Protein AF-A0A7X7PNQ6-F1 (afdb_monomer_lite)

Sequence (110 aa):
MKHVTLLCVRADREATVETVRRLGVVHVVPARAPEGENLEAARAQLAAAERAHTLLCAIAKVGKGERVVAVPADEVIERALALDTRRREYGEQAEACERELSEYAPFGEI

Secondary structure (DSSP, 8-state):
---------GGGHHHHHHHHHHT-SS----SS---SHHHHHHHHHHHHHHHHHHHHHHH-------------HHHHHHHHHHHHHHHHHHHHHHHHHHHHHHHHGGG---

Structure (mmCIF, N/CA/C/O backbone):
data_AF-A0A7X7PNQ6-F1
#
_entry.id   AF-A0A7X7PNQ6-F1
#
loop_
_atom_site.group_PDB
_atom_site.id
_atom_site.type_symbol
_atom_site.label_atom_id
_atom_site.label_alt_id
_atom_site.label_comp_id
_atom_site.label_asym_id
_atom_site.label_entity_id
_atom_site.label_seq_id
_atom_site.pdbx_PDB_ins_code
_atom_site.Cartn_x
_atom_site.Cartn_y
_atom_site.Cartn_z
_atom_site.occupancy
_atom_site.B_iso_or_equiv
_atom_site.auth_seq_id
_atom_site.auth_comp_id
_atom_site.auth_asym_id
_atom_site.auth_atom_id
_atom_site.pdbx_PDB_model_num
ATOM 1 N N . MET A 1 1 ? -11.385 15.198 34.889 1.00 65.56 1 MET A N 1
ATOM 2 C CA . MET A 1 1 ? -11.585 14.069 33.952 1.00 65.56 1 MET A CA 1
ATOM 3 C C . MET A 1 1 ? -11.913 12.831 34.776 1.00 65.56 1 MET A C 1
ATOM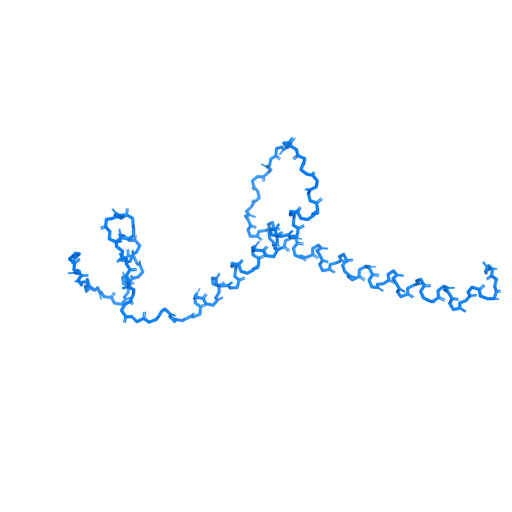 5 O O . MET A 1 1 ? -11.182 12.572 35.723 1.00 65.56 1 MET A O 1
ATOM 9 N N . LYS A 1 2 ? -13.022 12.128 34.508 1.00 82.62 2 LYS A N 1
ATOM 10 C CA . LYS A 1 2 ? -13.370 10.885 35.224 1.00 82.62 2 LYS A CA 1
ATOM 11 C C . LYS A 1 2 ? -12.870 9.691 34.412 1.00 82.62 2 LYS A C 1
ATOM 13 O O . LYS A 1 2 ? -13.158 9.615 33.223 1.00 82.62 2 LYS A O 1
ATOM 18 N N . HIS A 1 3 ? -12.131 8.787 35.045 1.00 81.69 3 HIS A N 1
ATOM 19 C CA . HIS A 1 3 ? -11.699 7.540 34.418 1.00 81.69 3 HIS A CA 1
ATOM 20 C C . HIS A 1 3 ? -12.798 6.485 34.571 1.00 81.69 3 HIS A C 1
ATOM 22 O O . HIS A 1 3 ? -13.358 6.328 35.654 1.00 81.69 3 HIS A O 1
ATOM 28 N N . VAL A 1 4 ? -13.109 5.782 33.483 1.00 84.69 4 VAL A N 1
ATOM 29 C CA . VAL A 1 4 ? -14.077 4.680 33.455 1.00 84.69 4 VAL A CA 1
ATOM 30 C C . VAL A 1 4 ? -13.352 3.442 32.946 1.00 84.69 4 VAL A C 1
ATOM 32 O O . VAL A 1 4 ? -12.752 3.478 31.874 1.00 84.69 4 VAL A O 1
ATOM 35 N N . THR A 1 5 ? -13.408 2.355 33.713 1.00 85.75 5 THR A N 1
ATOM 36 C CA . THR A 1 5 ? -12.831 1.061 33.333 1.00 85.75 5 THR A CA 1
ATOM 37 C C . THR A 1 5 ? -13.950 0.133 32.881 1.00 85.75 5 THR A C 1
ATOM 39 O O . THR A 1 5 ? -14.894 -0.108 33.629 1.00 85.75 5 THR A O 1
ATOM 42 N N . LEU A 1 6 ? -13.840 -0.392 31.661 1.00 84.00 6 LEU A N 1
ATOM 43 C CA . LEU A 1 6 ? -14.793 -1.334 31.076 1.00 84.00 6 LEU A CA 1
ATOM 44 C C . LEU A 1 6 ? -14.187 -2.739 31.057 1.00 84.00 6 LEU A C 1
ATOM 46 O O . LEU A 1 6 ? -13.069 -2.932 30.582 1.00 84.00 6 LEU A O 1
ATOM 50 N N . LEU A 1 7 ? -14.942 -3.714 31.559 1.00 86.38 7 LEU A N 1
ATOM 51 C CA . LEU A 1 7 ? -14.602 -5.133 31.498 1.00 86.38 7 LEU A CA 1
ATOM 52 C C . LEU A 1 7 ? -15.462 -5.792 30.416 1.00 86.38 7 LEU A C 1
ATOM 54 O O . LEU A 1 7 ? -16.672 -5.588 30.379 1.00 86.38 7 LEU A O 1
ATOM 58 N N . CYS A 1 8 ? -14.840 -6.579 29.543 1.00 87.19 8 CYS A N 1
ATOM 59 C CA . CYS A 1 8 ? -15.516 -7.353 28.503 1.00 87.19 8 CYS A CA 1
ATOM 60 C C . CYS A 1 8 ? -14.867 -8.735 28.378 1.00 87.19 8 CYS A C 1
ATOM 62 O O . CYS A 1 8 ? -13.728 -8.944 28.809 1.00 87.19 8 CYS A O 1
ATOM 64 N N . VAL A 1 9 ? -15.590 -9.686 27.788 1.00 91.38 9 VAL A N 1
ATOM 65 C CA . VAL A 1 9 ? -15.011 -10.982 27.421 1.00 91.38 9 VAL A CA 1
ATOM 66 C C . VAL A 1 9 ? -14.056 -10.819 26.239 1.00 91.38 9 VAL A C 1
ATOM 68 O O . VAL A 1 9 ? -14.215 -9.926 25.408 1.00 91.38 9 VAL A O 1
ATOM 71 N N . ARG A 1 10 ? -13.060 -11.707 26.133 1.00 85.00 10 ARG A N 1
ATOM 72 C CA . ARG A 1 10 ? -12.025 -11.630 25.085 1.00 85.00 10 ARG A CA 1
ATOM 73 C C . ARG A 1 10 ? -12.610 -11.632 23.668 1.00 85.00 10 ARG A C 1
ATOM 75 O O . ARG A 1 10 ? -12.078 -10.926 22.818 1.00 85.00 10 ARG A O 1
ATOM 82 N N . ALA A 1 11 ? -13.674 -12.403 23.440 1.00 88.44 11 ALA A N 1
ATOM 83 C CA . ALA A 1 11 ? -14.347 -12.496 22.145 1.00 88.44 11 ALA A CA 1
ATOM 84 C C . ALA A 1 11 ? -14.967 -11.157 21.706 1.00 88.44 11 ALA A C 1
ATOM 86 O O . ALA A 1 11 ? -14.880 -10.798 20.538 1.00 88.44 11 ALA A O 1
ATOM 87 N N . ASP A 1 12 ? -15.486 -10.372 22.652 1.00 89.50 12 ASP A N 1
ATOM 88 C CA . ASP A 1 12 ? -16.206 -9.125 22.366 1.00 89.50 12 ASP A CA 1
ATOM 89 C C . ASP A 1 12 ? -15.315 -7.881 22.464 1.00 89.50 12 ASP A C 1
ATOM 91 O O . ASP A 1 12 ? -15.808 -6.751 22.410 1.00 89.50 12 ASP A O 1
ATOM 95 N N . ARG A 1 13 ? -13.996 -8.056 22.623 1.00 85.38 13 ARG A N 1
ATOM 96 C CA . ARG A 1 13 ? -13.050 -6.952 22.845 1.00 85.38 13 ARG A CA 1
ATOM 97 C C . ARG A 1 13 ? -13.141 -5.888 21.748 1.00 85.38 13 ARG A C 1
ATOM 99 O O . ARG A 1 13 ? -13.240 -4.704 22.059 1.00 85.38 13 ARG A O 1
ATOM 106 N N . GLU A 1 14 ? -13.110 -6.300 20.481 1.00 84.56 14 GLU A N 1
ATOM 107 C CA . GLU A 1 14 ? -13.181 -5.383 19.333 1.00 84.56 14 GLU A CA 1
ATOM 108 C C . GLU A 1 14 ? -14.551 -4.712 19.218 1.00 84.56 14 GLU A C 1
ATOM 110 O O . GLU A 1 14 ? -14.625 -3.486 19.154 1.00 84.56 14 GLU A O 1
ATOM 115 N N . ALA A 1 15 ? -15.635 -5.488 19.296 1.00 88.00 15 ALA A N 1
ATOM 116 C CA . ALA A 1 15 ? -16.999 -4.963 19.225 1.00 88.00 15 ALA A CA 1
ATOM 117 C C . ALA A 1 15 ? -17.309 -3.957 20.352 1.00 88.00 15 ALA A C 1
ATOM 119 O O . ALA A 1 15 ? -17.986 -2.945 20.130 1.00 88.00 15 ALA A O 1
ATOM 120 N N . THR A 1 16 ? -16.781 -4.206 21.555 1.00 88.88 16 THR A N 1
ATOM 121 C CA . THR A 1 16 ? -16.906 -3.307 22.709 1.00 88.88 16 THR A CA 1
ATOM 122 C C . THR A 1 16 ? -16.169 -1.997 22.453 1.00 88.88 16 THR A C 1
ATOM 124 O O . THR A 1 16 ? -16.761 -0.928 22.594 1.00 88.88 16 THR A O 1
ATOM 127 N N . VAL A 1 17 ? -14.901 -2.057 22.030 1.00 86.75 17 VAL A N 1
ATOM 128 C CA . VAL A 1 17 ? -14.105 -0.859 21.713 1.00 86.75 17 VAL A CA 1
ATOM 129 C C . VAL A 1 17 ? -14.773 -0.031 20.616 1.00 86.75 17 VAL A C 1
ATOM 131 O O . VAL A 1 17 ? -14.874 1.187 20.756 1.00 86.75 17 VAL A O 1
ATOM 134 N N . GLU A 1 18 ? -15.277 -0.675 19.565 1.00 87.62 18 GLU A N 1
ATOM 135 C CA . GLU A 1 18 ? -15.936 0.009 18.452 1.00 87.62 18 GLU A CA 1
ATOM 136 C C . GLU A 1 18 ? -17.228 0.704 18.895 1.00 87.62 18 GLU A C 1
ATOM 138 O O . GLU A 1 18 ? -17.456 1.874 18.597 1.00 87.62 18 GLU A O 1
ATOM 143 N N . THR A 1 19 ? -18.048 0.029 19.700 1.00 88.56 19 THR A N 1
ATOM 144 C CA . THR A 1 19 ? -19.275 0.618 20.255 1.00 88.56 19 THR A CA 1
ATOM 145 C C . THR A 1 19 ? -18.975 1.832 21.131 1.00 88.56 19 THR A C 1
ATOM 147 O O . THR A 1 19 ? -19.653 2.855 21.033 1.00 88.56 19 THR A O 1
ATOM 150 N N . VAL A 1 20 ? -17.926 1.747 21.949 1.00 89.25 20 VAL A N 1
ATOM 151 C CA . VAL A 1 20 ? -17.480 2.841 22.814 1.00 89.25 20 VAL A CA 1
ATOM 152 C C . VAL A 1 20 ? -16.943 4.022 21.995 1.00 89.25 20 VAL A C 1
ATOM 154 O O . VAL A 1 20 ? -17.243 5.170 22.319 1.00 89.25 20 VAL A O 1
ATOM 157 N N . ARG A 1 21 ? -16.217 3.766 20.899 1.00 86.38 21 ARG A N 1
ATOM 158 C CA . ARG A 1 21 ? -15.779 4.807 19.953 1.00 86.38 21 ARG A CA 1
ATOM 159 C C . ARG A 1 21 ? -16.960 5.503 19.281 1.00 86.38 21 ARG A C 1
ATOM 161 O O . ARG A 1 21 ? -16.982 6.731 19.243 1.00 86.38 21 ARG A O 1
ATOM 168 N N . ARG A 1 22 ? -17.965 4.747 18.820 1.00 87.00 22 ARG A N 1
ATOM 169 C CA . ARG A 1 22 ? -19.180 5.312 18.201 1.00 87.00 22 ARG A CA 1
ATOM 170 C C . ARG A 1 22 ? -19.963 6.230 19.137 1.00 87.00 22 ARG A C 1
ATOM 172 O O . ARG A 1 22 ? -20.620 7.145 18.655 1.00 87.00 22 ARG A O 1
ATOM 179 N N . LEU A 1 23 ? -19.912 6.001 20.452 1.00 88.25 23 LEU A N 1
ATOM 180 C CA . LEU A 1 23 ? -20.568 6.879 21.427 1.00 88.25 23 LEU A CA 1
ATOM 181 C C . LEU A 1 23 ? -19.953 8.289 21.458 1.00 88.25 23 LEU A C 1
ATOM 183 O O . LEU A 1 23 ? -20.628 9.219 21.886 1.00 88.25 23 LEU A O 1
ATOM 187 N N . GLY A 1 24 ? -18.692 8.468 21.042 1.00 82.12 24 GLY A N 1
ATOM 188 C CA . GLY A 1 24 ? -18.049 9.780 20.873 1.00 82.12 24 GLY A CA 1
ATOM 189 C C . GLY A 1 24 ? -17.786 10.584 22.156 1.00 82.12 24 GLY A C 1
ATOM 190 O O . GLY A 1 24 ? -17.199 11.658 22.094 1.00 82.12 24 GLY A O 1
ATOM 191 N N . VAL A 1 25 ? -18.194 10.081 23.324 1.00 83.88 25 VAL A N 1
ATOM 192 C CA . VAL A 1 25 ? -18.112 10.787 24.619 1.00 83.88 25 VAL A CA 1
ATOM 193 C C . VAL A 1 25 ? -16.909 10.383 25.475 1.00 83.88 25 VAL A C 1
ATOM 195 O O . VAL A 1 25 ? -16.725 10.906 26.573 1.00 83.88 25 VAL A O 1
ATOM 198 N N . VAL A 1 26 ? -16.092 9.437 25.006 1.00 80.94 26 VAL A N 1
ATOM 199 C CA . VAL A 1 26 ? -14.966 8.889 25.769 1.00 80.94 26 VAL A CA 1
ATOM 200 C C . VAL A 1 26 ? -13.715 8.735 24.914 1.00 80.94 26 VAL A C 1
ATOM 202 O O . VAL A 1 26 ? -13.754 8.245 23.787 1.00 80.94 26 VAL A O 1
ATOM 205 N N . HIS A 1 27 ? -12.575 9.108 25.492 1.00 78.69 27 HIS A N 1
ATOM 206 C CA . HIS A 1 27 ? -11.261 8.821 24.929 1.00 78.69 27 HIS A CA 1
ATOM 20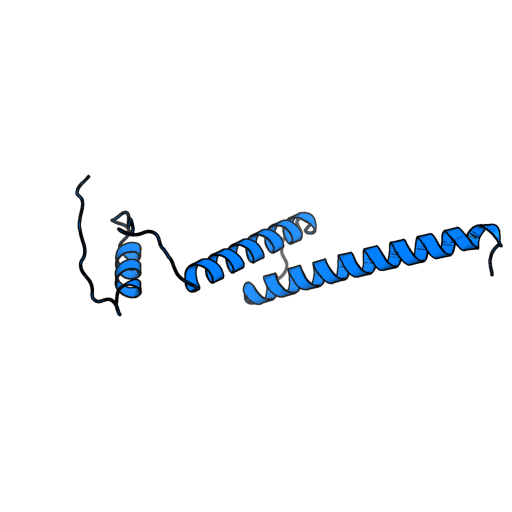7 C C . HIS A 1 27 ? -10.849 7.401 25.315 1.00 78.69 27 HIS A C 1
ATOM 209 O O . HIS A 1 27 ? -10.538 7.124 26.473 1.00 78.69 27 HIS A O 1
ATOM 215 N N . VAL A 1 28 ? -10.863 6.490 24.343 1.00 79.12 28 VAL A N 1
ATOM 216 C CA . VAL A 1 28 ? -10.467 5.098 24.565 1.00 79.12 28 VAL A CA 1
ATOM 217 C C . VAL A 1 28 ? -8.944 5.002 24.570 1.00 79.12 28 VAL A C 1
ATOM 219 O O . VAL A 1 28 ? -8.308 5.147 23.529 1.00 79.12 28 VAL A O 1
ATOM 222 N N . VAL A 1 29 ? -8.368 4.724 25.738 1.00 75.50 29 VAL A N 1
ATOM 223 C CA . VAL A 1 29 ? -6.945 4.399 25.888 1.00 75.50 29 VAL A CA 1
ATOM 224 C C . VAL A 1 29 ? -6.838 2.901 26.167 1.00 75.50 29 VAL A C 1
ATOM 226 O O . VAL A 1 29 ? -7.382 2.437 27.172 1.00 75.50 29 VAL A O 1
ATOM 229 N N . PRO A 1 30 ? -6.188 2.113 25.296 1.00 70.81 30 PRO A N 1
ATOM 230 C CA . PRO A 1 30 ? -6.008 0.6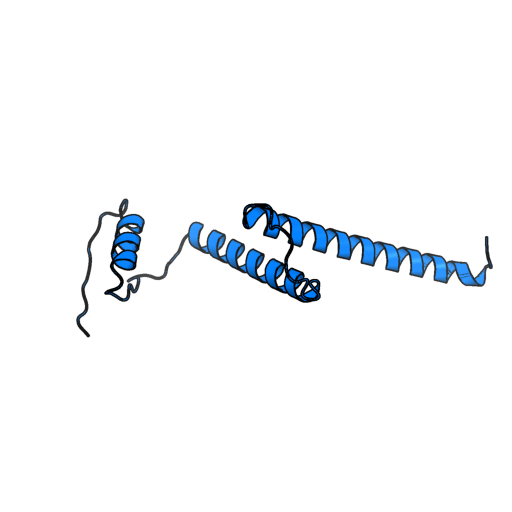97 25.561 1.00 70.81 30 PRO A CA 1
ATOM 231 C C . PRO A 1 30 ? -5.066 0.517 26.761 1.00 70.81 30 PRO A C 1
ATOM 233 O O . PRO A 1 30 ? -3.999 1.119 26.830 1.00 70.81 30 PRO A O 1
ATOM 236 N N . ALA A 1 31 ? -5.469 -0.320 27.722 1.00 74.12 31 ALA A N 1
ATOM 237 C CA . ALA A 1 31 ? -4.694 -0.576 28.942 1.00 74.12 31 ALA A CA 1
ATOM 238 C C . ALA A 1 31 ? -3.374 -1.333 28.686 1.00 74.12 31 ALA A C 1
ATOM 240 O O . ALA A 1 31 ? -2.499 -1.366 29.548 1.00 74.12 31 ALA A O 1
ATOM 241 N N . ARG A 1 32 ? -3.236 -1.958 27.512 1.00 71.12 32 ARG A N 1
ATOM 242 C CA . ARG A 1 32 ? -2.004 -2.576 27.006 1.00 71.12 32 ARG A CA 1
ATOM 243 C C . ARG A 1 32 ? -1.736 -2.058 25.602 1.00 71.12 32 ARG A C 1
ATOM 245 O O . ARG A 1 32 ? -2.684 -1.707 24.899 1.00 71.12 32 ARG A O 1
ATOM 252 N N . ALA A 1 33 ? -0.468 -2.044 25.199 1.00 71.31 33 ALA A N 1
ATOM 253 C CA . ALA A 1 33 ? -0.109 -1.713 23.829 1.00 71.31 33 ALA A CA 1
ATOM 254 C C . ALA A 1 33 ? -0.878 -2.623 22.849 1.00 71.31 33 ALA A C 1
ATOM 256 O O . ALA A 1 33 ? -1.041 -3.818 23.123 1.00 71.31 33 ALA A O 1
ATOM 257 N N . PRO A 1 34 ? -1.414 -2.072 21.747 1.00 70.50 34 PRO A N 1
ATOM 258 C CA . PRO A 1 34 ? -1.994 -2.892 20.700 1.00 70.50 34 PRO A CA 1
ATOM 259 C C . PRO A 1 34 ? -0.878 -3.730 20.068 1.00 70.50 34 PRO A C 1
ATOM 261 O O . PRO A 1 34 ? 0.138 -3.195 19.636 1.00 70.50 34 PRO A O 1
ATOM 264 N N . GLU A 1 35 ? -1.075 -5.043 20.030 1.00 71.50 35 GLU A N 1
ATOM 265 C CA . GLU A 1 35 ? -0.140 -6.026 19.480 1.00 71.50 35 GLU A CA 1
ATOM 266 C C . GLU A 1 35 ? -0.938 -7.056 18.669 1.00 71.50 35 GLU A C 1
ATOM 268 O O . GLU A 1 35 ? -2.079 -7.382 19.025 1.00 71.50 35 GLU A O 1
ATOM 273 N N . GLY A 1 36 ? -0.347 -7.566 17.586 1.00 74.69 36 GLY A N 1
ATOM 274 C CA . GLY A 1 36 ? -0.912 -8.641 16.767 1.00 74.69 36 GLY A CA 1
ATOM 275 C C . GLY A 1 36 ? -0.775 -8.416 15.260 1.00 74.69 36 GLY A C 1
ATOM 276 O O . GLY A 1 36 ? -0.546 -7.298 14.803 1.00 74.69 36 GLY A O 1
ATOM 277 N N . GLU A 1 37 ? -0.965 -9.486 14.487 1.00 71.44 37 GLU A N 1
ATOM 278 C CA . GLU A 1 37 ? -0.849 -9.489 13.018 1.00 71.44 37 GLU A CA 1
ATOM 279 C C . GLU A 1 37 ? -1.780 -8.473 12.340 1.00 71.44 37 GLU A C 1
ATOM 281 O O . GLU A 1 37 ? -1.378 -7.808 11.389 1.00 71.44 37 GLU A O 1
ATOM 286 N N . ASN A 1 38 ? -2.986 -8.261 12.881 1.00 81.12 38 ASN A N 1
ATOM 287 C CA . ASN A 1 38 ? -3.938 -7.278 12.350 1.00 81.12 38 ASN A CA 1
ATOM 288 C C . ASN A 1 38 ? -3.404 -5.836 12.410 1.00 81.12 38 ASN A C 1
ATOM 290 O O . ASN A 1 38 ? -3.733 -5.024 11.547 1.00 81.12 38 ASN A O 1
ATOM 294 N N . LEU A 1 39 ? -2.581 -5.505 13.414 1.00 83.50 39 LEU A N 1
ATOM 295 C CA . LEU A 1 39 ? -1.978 -4.175 13.524 1.00 83.50 39 LEU A CA 1
ATOM 296 C C . LEU A 1 39 ? -0.907 -3.973 12.452 1.00 83.50 39 LEU A C 1
ATOM 298 O O . LEU A 1 39 ? -0.868 -2.918 11.824 1.00 83.50 39 LEU A O 1
ATOM 302 N N . GLU A 1 40 ? -0.058 -4.977 12.237 1.00 83.44 40 GLU A N 1
ATOM 303 C CA . GLU A 1 40 ? 0.991 -4.916 11.217 1.00 83.44 40 GLU A CA 1
ATOM 304 C C . GLU A 1 40 ? 0.398 -4.895 9.805 1.00 83.44 40 GLU A C 1
ATOM 306 O O . GLU A 1 40 ? 0.823 -4.091 8.976 1.00 83.44 40 GLU A O 1
ATOM 311 N N . ALA A 1 41 ? -0.656 -5.677 9.553 1.00 85.69 41 ALA A N 1
ATOM 312 C CA . ALA A 1 41 ? -1.402 -5.621 8.299 1.00 85.69 41 ALA A CA 1
ATOM 313 C C . ALA A 1 41 ? -2.006 -4.226 8.055 1.00 85.69 41 ALA A C 1
ATOM 315 O O . ALA A 1 41 ? -1.828 -3.658 6.978 1.00 85.69 41 ALA A O 1
ATOM 316 N N . ALA A 1 42 ? -2.650 -3.628 9.064 1.00 86.62 42 ALA A N 1
ATOM 317 C CA . ALA A 1 42 ? -3.215 -2.282 8.955 1.00 86.62 42 ALA A CA 1
ATOM 318 C C . ALA A 1 42 ? -2.136 -1.202 8.742 1.00 86.62 42 ALA A C 1
ATOM 320 O O . ALA A 1 42 ? -2.327 -0.276 7.953 1.00 86.62 42 ALA A O 1
ATOM 321 N N . ARG A 1 43 ? -0.976 -1.326 9.401 1.00 89.69 43 ARG A N 1
ATOM 322 C CA . ARG A 1 43 ? 0.183 -0.440 9.185 1.00 89.69 43 ARG A CA 1
ATOM 323 C C . ARG A 1 43 ? 0.727 -0.557 7.766 1.00 89.69 43 ARG A C 1
ATOM 325 O O . ARG A 1 43 ? 1.006 0.462 7.138 1.00 89.69 43 ARG A O 1
ATOM 332 N N . ALA A 1 44 ? 0.848 -1.778 7.251 1.00 88.50 44 ALA A N 1
ATOM 333 C CA . ALA A 1 44 ? 1.296 -2.022 5.887 1.00 88.50 44 ALA A CA 1
ATOM 334 C C . ALA A 1 44 ? 0.317 -1.439 4.854 1.00 88.50 44 ALA A C 1
ATOM 336 O O . ALA A 1 44 ? 0.754 -0.797 3.897 1.00 88.50 44 ALA A O 1
ATOM 337 N N . GLN A 1 45 ? -0.992 -1.599 5.074 1.00 89.81 45 GLN A N 1
ATOM 338 C CA . GLN A 1 45 ? -2.038 -1.003 4.236 1.00 89.81 45 GLN A CA 1
ATOM 339 C C . GLN A 1 45 ? -1.966 0.527 4.238 1.00 89.81 45 GLN A C 1
ATOM 341 O O . GLN A 1 45 ? -1.980 1.138 3.170 1.00 89.81 45 GLN A O 1
ATOM 346 N N . LEU A 1 46 ? -1.812 1.149 5.413 1.00 92.62 46 LEU A N 1
ATOM 347 C CA . LEU A 1 46 ? -1.660 2.601 5.527 1.00 92.62 46 LEU A CA 1
ATOM 348 C C . LEU A 1 46 ? -0.431 3.097 4.755 1.00 92.62 46 LEU A C 1
ATOM 350 O O . LEU A 1 46 ? -0.543 4.003 3.933 1.00 92.62 46 LEU A O 1
ATOM 354 N N . ALA A 1 47 ? 0.721 2.453 4.950 1.00 92.62 47 ALA A N 1
ATOM 355 C CA . ALA A 1 47 ? 1.948 2.814 4.248 1.00 92.62 47 ALA A CA 1
ATOM 356 C C . ALA A 1 47 ? 1.815 2.655 2.721 1.00 92.62 47 ALA A C 1
ATOM 358 O O . ALA A 1 47 ? 2.342 3.464 1.954 1.00 92.62 47 ALA A O 1
ATOM 359 N N . ALA A 1 48 ? 1.109 1.623 2.248 1.00 91.88 48 ALA A N 1
ATOM 360 C CA . ALA A 1 48 ? 0.831 1.441 0.826 1.00 91.88 48 ALA A CA 1
ATOM 361 C C . ALA A 1 48 ? -0.063 2.560 0.268 1.00 91.88 48 ALA A C 1
ATOM 363 O O . ALA A 1 48 ? 0.259 3.125 -0.781 1.00 91.88 48 ALA A O 1
ATOM 364 N N . ALA A 1 49 ? -1.125 2.921 0.991 1.00 92.81 49 ALA A N 1
ATOM 365 C CA . ALA A 1 49 ? -2.035 3.998 0.616 1.00 92.81 49 ALA A CA 1
ATOM 366 C C . ALA A 1 49 ? -1.325 5.361 0.550 1.00 92.81 49 ALA A C 1
ATOM 368 O O . ALA A 1 49 ? -1.493 6.094 -0.423 1.00 92.81 49 ALA A O 1
ATOM 369 N N . GLU A 1 50 ? -0.479 5.684 1.532 1.00 93.38 50 GLU A N 1
ATOM 370 C CA . GLU A 1 50 ? 0.297 6.932 1.566 1.00 93.38 50 GLU A CA 1
ATOM 371 C C . GLU A 1 50 ? 1.272 7.044 0.387 1.00 93.38 50 GLU A C 1
ATOM 373 O O . GLU A 1 50 ? 1.369 8.099 -0.252 1.00 93.38 50 GLU A O 1
ATOM 378 N N . ARG A 1 51 ? 1.964 5.947 0.046 1.00 92.06 51 ARG A N 1
ATOM 379 C CA . ARG A 1 51 ? 2.850 5.902 -1.128 1.00 92.06 51 ARG A CA 1
ATOM 380 C C . ARG A 1 51 ? 2.075 6.114 -2.421 1.00 92.06 51 ARG A C 1
ATOM 382 O O . ARG A 1 51 ? 2.483 6.937 -3.239 1.00 92.06 51 ARG A O 1
ATOM 389 N N . ALA A 1 52 ? 0.958 5.408 -2.592 1.00 91.19 52 ALA A N 1
ATOM 390 C CA . ALA A 1 52 ? 0.117 5.551 -3.775 1.00 91.19 52 ALA A CA 1
ATOM 391 C C . ALA A 1 52 ? -0.430 6.980 -3.895 1.00 91.19 52 ALA A C 1
ATOM 393 O O . ALA A 1 52 ? -0.357 7.578 -4.965 1.00 91.19 52 ALA A O 1
ATOM 394 N N . HIS A 1 53 ? -0.898 7.569 -2.791 1.00 90.19 53 HIS A N 1
ATOM 395 C CA . HIS A 1 53 ? -1.375 8.948 -2.764 1.00 90.19 53 HIS A CA 1
ATOM 396 C C . HIS A 1 53 ? -0.283 9.945 -3.168 1.00 90.19 53 HIS A C 1
ATOM 398 O O . HIS A 1 53 ? -0.507 10.785 -4.036 1.00 90.19 53 HIS A O 1
ATOM 404 N N . THR A 1 54 ? 0.915 9.816 -2.595 1.00 90.25 54 THR A N 1
ATOM 405 C CA . THR A 1 54 ? 2.064 10.675 -2.922 1.00 90.25 54 THR A CA 1
ATOM 406 C C . THR A 1 54 ? 2.413 10.593 -4.408 1.00 90.25 54 THR A C 1
ATOM 408 O O . THR A 1 54 ? 2.595 11.619 -5.065 1.00 90.25 54 THR A O 1
ATOM 411 N N . LEU A 1 55 ? 2.453 9.377 -4.958 1.00 89.56 55 LEU A N 1
ATOM 412 C CA . LEU A 1 55 ? 2.730 9.146 -6.371 1.00 89.56 55 LEU A CA 1
ATOM 413 C C . LEU A 1 55 ? 1.670 9.769 -7.280 1.00 89.56 55 LEU A C 1
ATOM 415 O O . LEU A 1 55 ? 2.004 10.460 -8.242 1.00 89.56 55 LEU A O 1
ATOM 419 N N . LEU A 1 56 ? 0.394 9.543 -6.970 1.00 87.38 56 LEU A N 1
ATOM 420 C CA . LEU A 1 56 ? -0.714 10.077 -7.755 1.00 87.38 56 LEU A CA 1
ATOM 421 C C . LEU A 1 56 ? -0.728 11.608 -7.714 1.00 87.38 56 LEU A C 1
ATOM 423 O O . LEU A 1 56 ? -0.901 12.232 -8.757 1.00 87.38 56 LEU A O 1
ATOM 427 N N . CYS A 1 57 ? -0.466 12.218 -6.556 1.00 87.44 57 CYS A N 1
ATOM 428 C CA . CYS A 1 57 ? -0.348 13.670 -6.413 1.00 87.44 57 CYS A CA 1
ATOM 429 C C . CYS A 1 57 ? 0.829 14.256 -7.206 1.00 87.44 57 CYS A C 1
ATOM 431 O O . CYS A 1 57 ? 0.704 15.349 -7.752 1.00 87.44 57 CYS A O 1
ATOM 433 N N . ALA A 1 58 ? 1.952 13.540 -7.313 1.00 84.88 58 ALA A N 1
ATOM 434 C CA . ALA A 1 58 ? 3.093 13.984 -8.112 1.00 84.88 58 ALA A CA 1
ATOM 435 C C . ALA A 1 58 ? 2.807 13.965 -9.627 1.00 84.88 58 ALA A C 1
ATOM 437 O O . ALA A 1 58 ? 3.336 14.792 -10.368 1.00 84.88 58 ALA A O 1
ATOM 438 N N . ILE A 1 59 ? 1.979 13.024 -10.094 1.00 79.88 59 ILE A N 1
ATOM 439 C CA . ILE A 1 59 ? 1.660 12.842 -11.521 1.00 79.88 59 ILE A CA 1
ATOM 440 C C . ILE A 1 59 ? 0.458 13.694 -11.942 1.00 79.88 59 ILE A C 1
ATOM 442 O O . ILE A 1 59 ? 0.421 14.224 -13.056 1.00 79.88 59 ILE A O 1
ATOM 446 N N . ALA A 1 60 ? -0.537 13.834 -11.069 1.00 73.25 60 ALA A N 1
ATOM 447 C CA . ALA A 1 60 ? -1.752 14.570 -11.362 1.00 73.25 60 ALA A CA 1
ATOM 448 C C . ALA A 1 60 ? -1.476 16.082 -11.398 1.00 73.25 60 ALA A C 1
ATOM 450 O O . ALA A 1 60 ? -1.613 16.791 -10.402 1.00 73.25 60 ALA A O 1
ATOM 451 N N . LYS A 1 61 ? -1.182 16.618 -12.590 1.00 62.59 61 LYS A N 1
ATOM 452 C CA . LYS A 1 61 ? -1.500 18.019 -12.899 1.00 62.59 61 LYS A CA 1
ATOM 453 C C . LYS A 1 61 ? -3.013 18.153 -12.768 1.00 62.59 61 LYS A C 1
ATOM 455 O O . LYS A 1 61 ? -3.717 17.681 -13.649 1.00 62.59 61 LYS A O 1
ATOM 460 N N . VAL A 1 62 ? -3.475 18.702 -11.641 1.00 54.91 62 VAL A N 1
ATOM 461 C CA . VAL A 1 62 ? -4.877 18.818 -11.194 1.00 54.91 62 VAL A CA 1
ATOM 462 C C . VAL A 1 62 ? -5.859 18.958 -12.366 1.00 54.91 62 VAL A C 1
ATOM 464 O O . VAL A 1 62 ? -6.188 20.058 -12.806 1.00 54.91 62 VAL A O 1
ATOM 467 N N . GLY A 1 63 ? -6.328 17.820 -12.876 1.00 54.00 63 GLY A N 1
ATOM 468 C CA . GLY A 1 63 ? -7.389 17.742 -13.863 1.00 54.00 63 GLY A CA 1
ATOM 469 C C . GLY A 1 63 ? -8.699 17.755 -13.102 1.00 54.00 63 GLY A C 1
ATOM 470 O O . GLY A 1 63 ? -9.059 16.769 -12.461 1.00 54.00 63 GLY A O 1
ATOM 471 N N . LYS A 1 64 ? -9.385 18.899 -13.093 1.00 53.97 64 LYS A N 1
ATOM 472 C CA . LYS A 1 64 ? -10.712 18.990 -12.489 1.00 53.97 64 LYS A CA 1
ATOM 473 C C . LYS A 1 64 ? -11.697 18.170 -13.314 1.00 53.97 64 LYS A C 1
ATOM 475 O O . LYS A 1 64 ? -12.066 18.583 -14.404 1.00 53.97 64 LYS A O 1
ATOM 480 N N . GLY A 1 65 ? -12.173 17.092 -12.702 1.00 61.09 65 GLY A N 1
ATOM 481 C CA . GLY A 1 65 ? -13.485 16.522 -12.964 1.00 61.09 65 GLY A CA 1
ATOM 482 C C . GLY A 1 65 ? -13.582 15.711 -14.245 1.00 61.09 65 GLY A C 1
ATOM 483 O O . GLY A 1 65 ? -13.932 16.233 -15.293 1.00 61.09 65 GLY A O 1
ATOM 484 N N . GLU A 1 66 ? -13.445 14.399 -14.104 1.00 59.50 66 GLU A N 1
ATOM 485 C CA . GLU A 1 66 ? -14.208 13.481 -14.936 1.00 59.50 66 GLU A CA 1
ATOM 486 C C . GLU A 1 66 ? -14.708 12.322 -14.075 1.00 59.50 66 GLU A C 1
ATOM 488 O O . GLU A 1 66 ? -14.212 12.084 -12.971 1.00 59.50 66 GLU A O 1
ATOM 493 N N . ARG A 1 67 ? -15.789 11.691 -14.533 1.00 55.66 67 ARG A N 1
ATOM 494 C CA . ARG A 1 67 ? -16.621 10.752 -13.778 1.00 55.66 67 ARG A CA 1
ATOM 495 C C . ARG A 1 67 ? -15.756 9.641 -13.175 1.00 55.66 67 ARG A C 1
ATOM 497 O O . ARG A 1 67 ? -15.277 8.763 -13.886 1.00 55.66 67 ARG A O 1
ATOM 504 N N . VAL A 1 68 ? -15.572 9.687 -11.858 1.00 61.56 68 VAL A N 1
ATOM 505 C CA . VAL A 1 68 ? -14.842 8.657 -11.119 1.00 61.56 68 VAL A CA 1
ATOM 506 C C . VAL A 1 68 ? -15.687 7.389 -11.171 1.00 61.56 68 VAL A C 1
ATOM 508 O O . VAL A 1 68 ? -16.765 7.323 -10.580 1.00 61.56 68 VAL A O 1
ATOM 511 N N . VAL A 1 69 ? -15.233 6.401 -11.940 1.00 66.69 69 VAL A N 1
ATOM 512 C CA . VAL A 1 69 ? -15.764 5.038 -11.854 1.00 66.69 69 VAL A CA 1
ATOM 513 C C . VAL A 1 69 ? -15.546 4.578 -10.415 1.00 66.69 69 VAL A C 1
ATOM 515 O O . VAL A 1 69 ? -14.466 4.791 -9.867 1.00 66.69 69 VAL A O 1
ATOM 518 N N . ALA A 1 70 ? -16.571 3.995 -9.792 1.00 70.00 70 ALA A N 1
ATOM 519 C CA . ALA A 1 70 ? -16.492 3.484 -8.428 1.00 70.00 70 ALA A CA 1
ATOM 520 C C . ALA A 1 70 ? -15.587 2.240 -8.386 1.00 70.00 70 ALA A C 1
ATOM 522 O O . ALA A 1 70 ? -16.063 1.109 -8.376 1.00 70.00 70 ALA A O 1
ATOM 523 N N . VAL A 1 71 ? -14.278 2.468 -8.427 1.00 81.19 71 VAL A N 1
ATOM 524 C CA . VAL A 1 71 ? -13.242 1.456 -8.232 1.00 81.19 71 VAL A CA 1
ATOM 525 C C . VAL A 1 71 ? -12.908 1.430 -6.737 1.00 81.19 71 VAL A C 1
ATOM 527 O O . VAL A 1 71 ? -12.750 2.504 -6.143 1.00 81.19 71 VAL A O 1
ATOM 530 N N . PRO A 1 72 ? -12.831 0.250 -6.097 1.00 87.44 72 PRO A N 1
ATOM 531 C CA . PRO A 1 72 ? -12.431 0.153 -4.699 1.00 87.44 72 PRO A CA 1
ATOM 532 C C . PRO A 1 72 ? -11.023 0.729 -4.494 1.00 87.44 72 PRO A C 1
ATOM 534 O O . PRO A 1 72 ? -10.137 0.560 -5.331 1.00 87.44 72 PRO A O 1
ATOM 537 N N . ALA A 1 73 ? -10.815 1.412 -3.367 1.00 85.69 73 ALA A N 1
ATOM 538 C CA . ALA A 1 73 ? -9.559 2.106 -3.080 1.00 85.69 73 ALA A CA 1
ATOM 539 C C . ALA A 1 73 ? -8.344 1.165 -3.116 1.00 85.69 73 ALA A C 1
ATOM 541 O O . ALA A 1 73 ? -7.305 1.542 -3.651 1.00 85.69 73 ALA A O 1
ATOM 542 N N . ASP A 1 74 ? -8.500 -0.063 -2.620 1.00 88.19 74 ASP A N 1
ATOM 543 C CA . ASP A 1 74 ? -7.433 -1.066 -2.601 1.00 88.19 74 ASP A CA 1
ATOM 544 C C . ASP A 1 74 ? -6.945 -1.411 -4.014 1.00 88.19 74 ASP A C 1
ATOM 546 O O . ASP A 1 74 ? -5.741 -1.460 -4.256 1.00 88.19 74 ASP A O 1
ATOM 550 N N . GLU A 1 75 ? -7.863 -1.542 -4.975 1.00 90.44 75 GLU A N 1
ATOM 551 C CA . GLU A 1 75 ? -7.522 -1.808 -6.377 1.00 90.44 75 GLU A CA 1
ATOM 552 C C . GLU A 1 75 ? -6.791 -0.615 -7.008 1.00 90.44 75 GLU A C 1
ATOM 554 O O . GLU A 1 75 ? -5.830 -0.787 -7.760 1.00 90.44 75 GLU A O 1
ATOM 559 N N . VAL A 1 76 ? -7.199 0.614 -6.674 1.00 90.06 76 VAL A N 1
ATOM 560 C CA . VAL A 1 76 ? -6.504 1.826 -7.135 1.00 90.06 76 VAL A CA 1
ATOM 561 C C . VAL A 1 76 ? -5.082 1.883 -6.574 1.00 90.06 76 VAL A C 1
ATOM 563 O O . VAL A 1 76 ? -4.151 2.196 -7.319 1.00 90.06 76 VAL A O 1
ATOM 566 N N . ILE A 1 77 ? -4.902 1.568 -5.288 1.00 91.81 77 ILE A N 1
ATOM 567 C CA . ILE A 1 77 ? -3.594 1.543 -4.622 1.00 91.81 77 ILE A CA 1
ATOM 568 C C . ILE A 1 77 ? -2.693 0.494 -5.274 1.00 91.81 77 ILE A C 1
ATOM 570 O O . ILE A 1 77 ? -1.582 0.821 -5.693 1.00 91.81 77 ILE A O 1
ATOM 574 N N . GLU A 1 78 ? -3.174 -0.744 -5.402 1.00 92.25 78 GLU A N 1
ATOM 575 C CA . GLU A 1 78 ? -2.421 -1.847 -6.001 1.00 92.25 78 GLU A CA 1
ATOM 576 C C . GLU A 1 78 ? -1.986 -1.501 -7.427 1.00 92.25 78 GLU A C 1
ATOM 578 O O . GLU A 1 78 ? -0.807 -1.601 -7.779 1.00 92.25 78 GLU A O 1
ATOM 583 N N . ARG A 1 79 ? -2.922 -1.001 -8.236 1.00 92.44 79 ARG A N 1
ATOM 584 C CA . ARG A 1 79 ? -2.662 -0.654 -9.631 1.00 92.44 79 ARG A CA 1
ATOM 585 C C . ARG A 1 79 ? -1.697 0.519 -9.772 1.00 92.44 79 ARG A C 1
ATOM 587 O O . ARG A 1 79 ? -0.839 0.484 -10.653 1.00 92.44 79 ARG A O 1
ATOM 594 N N . ALA A 1 80 ? -1.806 1.541 -8.923 1.00 91.31 80 ALA A N 1
ATOM 595 C CA . ALA A 1 80 ? -0.886 2.676 -8.927 1.00 91.31 80 ALA A CA 1
ATOM 596 C C . ALA A 1 80 ? 0.550 2.239 -8.602 1.00 91.31 80 ALA A C 1
ATOM 598 O O . ALA A 1 80 ? 1.483 2.636 -9.300 1.00 91.31 80 ALA A O 1
ATOM 599 N N . LEU A 1 81 ? 0.723 1.387 -7.586 1.00 93.31 81 LEU A N 1
ATOM 600 C CA . LEU A 1 81 ? 2.036 0.866 -7.206 1.00 93.31 81 LEU A CA 1
ATOM 601 C C . LEU A 1 81 ? 2.620 -0.047 -8.294 1.00 93.31 81 LEU A C 1
ATOM 603 O O . LEU A 1 81 ? 3.785 0.105 -8.648 1.00 93.31 81 LEU A O 1
ATOM 607 N N . ALA A 1 82 ? 1.813 -0.931 -8.888 1.00 94.00 82 ALA A N 1
ATOM 608 C CA . ALA A 1 82 ? 2.260 -1.804 -9.974 1.00 94.00 82 ALA A CA 1
ATOM 609 C C . ALA A 1 82 ? 2.709 -1.017 -11.219 1.00 94.00 82 ALA A C 1
ATOM 611 O O . ALA A 1 82 ? 3.702 -1.364 -11.862 1.00 94.00 82 ALA A O 1
ATOM 612 N N . LEU A 1 83 ? 1.992 0.057 -11.564 1.00 93.00 83 LEU A N 1
ATOM 613 C CA . LEU A 1 83 ? 2.373 0.937 -12.670 1.00 93.00 83 LEU A CA 1
ATOM 614 C C . LEU A 1 83 ? 3.662 1.710 -12.376 1.00 93.00 83 LEU A C 1
ATOM 616 O O . LEU A 1 83 ? 4.458 1.906 -13.292 1.00 93.00 83 LEU A O 1
ATOM 620 N N . ASP A 1 84 ? 3.895 2.116 -11.126 1.00 92.62 84 ASP A N 1
ATOM 621 C CA . ASP A 1 84 ? 5.156 2.750 -10.737 1.00 92.62 84 ASP A CA 1
ATOM 622 C C . ASP A 1 84 ? 6.344 1.807 -10.892 1.00 92.62 84 ASP A C 1
ATOM 624 O O . ASP A 1 84 ? 7.359 2.195 -11.467 1.00 92.62 84 ASP A O 1
ATOM 628 N N . THR A 1 85 ? 6.205 0.562 -10.431 1.00 94.19 85 THR A N 1
ATOM 629 C CA . THR A 1 85 ? 7.245 -0.460 -10.583 1.00 94.19 85 THR A CA 1
ATOM 630 C C . THR A 1 85 ? 7.596 -0.654 -12.053 1.00 94.19 85 THR A C 1
ATOM 632 O O . THR A 1 85 ? 8.756 -0.506 -12.423 1.00 94.19 85 THR A O 1
ATOM 635 N N . ARG A 1 86 ? 6.590 -0.850 -12.915 1.00 95.00 86 ARG A N 1
ATOM 636 C CA . ARG A 1 86 ? 6.808 -0.985 -14.365 1.00 95.00 86 ARG A CA 1
ATOM 637 C C . ARG A 1 86 ? 7.466 0.245 -14.975 1.00 95.00 86 ARG A C 1
ATOM 639 O O . ARG A 1 86 ? 8.334 0.122 -15.828 1.00 95.00 86 ARG A O 1
ATOM 646 N N . ARG A 1 87 ? 7.060 1.447 -14.554 1.00 93.44 87 ARG A N 1
ATOM 647 C CA . ARG A 1 87 ? 7.671 2.694 -15.030 1.00 93.44 87 ARG A CA 1
ATOM 648 C C . ARG A 1 87 ? 9.164 2.741 -14.703 1.00 93.44 87 ARG A C 1
ATOM 650 O O . ARG A 1 87 ? 9.934 3.175 -15.552 1.00 93.44 87 ARG A O 1
ATOM 657 N N . ARG A 1 88 ? 9.563 2.313 -13.502 1.00 92.69 88 ARG A N 1
ATOM 658 C CA . ARG A 1 88 ? 10.978 2.252 -13.100 1.00 92.69 88 ARG A CA 1
ATOM 659 C C . ARG A 1 88 ? 11.741 1.211 -13.910 1.00 92.69 88 ARG A C 1
ATOM 661 O O . ARG A 1 88 ? 12.772 1.553 -14.468 1.00 92.69 88 ARG A O 1
ATOM 668 N N . GLU A 1 89 ? 11.189 0.008 -14.055 1.00 95.62 89 GLU A N 1
ATOM 669 C CA . GLU A 1 89 ? 11.786 -1.063 -14.867 1.00 95.62 89 GLU A CA 1
ATOM 670 C C . GLU A 1 89 ? 12.026 -0.611 -16.314 1.00 95.62 89 GLU A C 1
ATOM 672 O O . GLU A 1 89 ? 13.111 -0.803 -16.855 1.00 95.62 89 GLU A O 1
ATOM 677 N N . TYR A 1 90 ? 11.041 0.044 -16.937 1.00 94.94 90 TYR A N 1
ATOM 678 C CA . TYR A 1 90 ? 11.208 0.581 -18.288 1.00 94.94 90 TYR A CA 1
ATOM 679 C C . TYR A 1 90 ? 12.219 1.728 -18.353 1.00 94.94 90 TYR A C 1
ATOM 681 O O . TYR A 1 90 ? 12.926 1.843 -19.349 1.00 94.94 90 TYR A O 1
ATOM 689 N N . GLY A 1 91 ? 12.308 2.561 -17.312 1.00 94.38 91 GLY A N 1
ATOM 690 C CA . GLY A 1 91 ? 13.336 3.599 -17.212 1.00 94.38 91 GLY A CA 1
ATOM 691 C C . GLY A 1 91 ? 14.743 3.005 -17.159 1.00 94.38 91 GLY A C 1
ATOM 692 O O . GLY A 1 91 ? 15.599 3.391 -17.946 1.00 94.38 91 GLY A O 1
ATOM 693 N N . GLU A 1 92 ? 14.955 2.001 -16.309 1.00 96.00 92 GLU A N 1
ATOM 694 C CA . GLU A 1 92 ? 16.234 1.290 -16.192 1.00 96.00 92 GLU A CA 1
ATOM 695 C C . GLU A 1 92 ? 16.625 0.587 -17.502 1.00 96.00 92 GLU A C 1
ATOM 697 O O . GLU A 1 92 ? 17.789 0.619 -17.906 1.00 96.00 92 GLU A O 1
ATOM 702 N N . GLN A 1 93 ? 15.656 -0.021 -18.194 1.00 94.69 93 GLN A N 1
ATOM 703 C CA . GLN A 1 93 ? 15.876 -0.633 -19.508 1.00 94.69 93 GLN A CA 1
ATOM 704 C C . GLN A 1 93 ? 16.237 0.406 -20.570 1.00 94.69 93 GLN A C 1
ATOM 706 O O . GLN A 1 93 ? 17.168 0.181 -21.338 1.00 94.69 93 GLN A O 1
ATOM 711 N N . ALA A 1 94 ? 15.546 1.548 -20.600 1.00 94.12 94 ALA A N 1
ATOM 712 C CA . ALA A 1 94 ? 15.861 2.630 -21.527 1.00 94.12 94 ALA A CA 1
ATOM 713 C C . ALA A 1 94 ? 17.283 3.160 -21.293 1.00 94.12 94 ALA A C 1
ATOM 715 O O . ALA A 1 94 ? 18.060 3.246 -22.239 1.00 94.12 94 ALA A O 1
ATOM 716 N N . GLU A 1 95 ? 17.666 3.407 -20.038 1.00 94.81 95 GLU A N 1
ATOM 717 C CA . GLU A 1 95 ? 19.024 3.834 -19.678 1.00 94.81 95 GLU A CA 1
ATOM 718 C C . GLU A 1 95 ? 20.089 2.779 -20.023 1.00 94.81 95 GLU A C 1
ATOM 720 O O . GLU A 1 95 ? 21.229 3.113 -20.351 1.00 94.81 95 GLU A O 1
ATOM 725 N N . ALA A 1 96 ? 19.762 1.488 -19.932 1.00 93.81 96 ALA A N 1
ATOM 726 C CA . ALA A 1 96 ? 20.652 0.421 -20.382 1.00 93.81 96 ALA A CA 1
ATOM 727 C C . ALA A 1 96 ? 20.830 0.446 -21.907 1.00 93.81 96 ALA A C 1
ATOM 729 O O . ALA A 1 96 ? 21.965 0.485 -22.377 1.00 93.81 96 ALA A O 1
ATOM 730 N N . CYS A 1 97 ? 19.735 0.517 -22.667 1.00 92.12 97 CYS A N 1
ATOM 731 C CA . CYS A 1 97 ? 19.783 0.604 -24.126 1.00 92.12 97 CYS A CA 1
ATOM 732 C C . CYS A 1 97 ? 20.510 1.867 -24.611 1.00 92.12 97 CYS A C 1
ATOM 734 O O . CYS A 1 97 ? 21.286 1.801 -25.559 1.00 92.12 97 CYS A O 1
ATOM 736 N N . GLU A 1 98 ? 20.302 3.015 -23.963 1.00 92.69 98 GLU A N 1
ATOM 737 C CA . GLU A 1 98 ? 21.004 4.263 -24.288 1.00 92.69 98 GLU A CA 1
ATOM 738 C C . GLU A 1 98 ? 22.514 4.150 -24.056 1.00 92.69 98 GLU A C 1
ATOM 740 O O . GLU A 1 98 ? 23.304 4.635 -24.869 1.00 92.69 98 GLU A O 1
ATOM 745 N N . ARG A 1 99 ? 22.933 3.478 -22.976 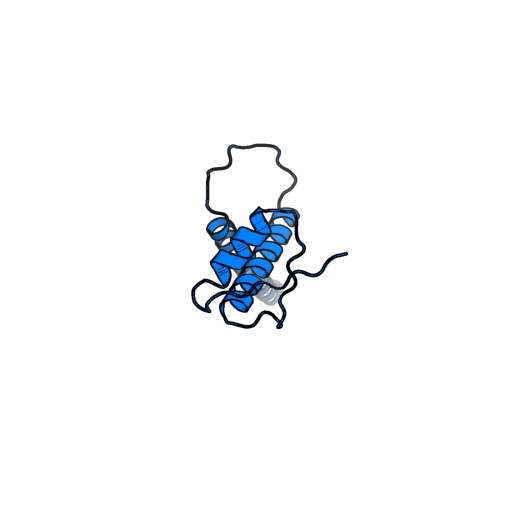1.00 91.50 99 ARG A N 1
ATOM 746 C CA . ARG A 1 99 ? 24.354 3.206 -22.721 1.00 91.50 99 ARG A CA 1
ATOM 747 C C . ARG A 1 99 ? 24.950 2.297 -23.785 1.00 91.50 99 ARG A C 1
ATOM 749 O O . ARG A 1 99 ? 25.999 2.636 -24.320 1.00 91.50 99 ARG A O 1
ATOM 756 N N . GLU A 1 100 ? 24.270 1.209 -24.131 1.00 90.38 100 GLU A N 1
ATOM 757 C CA . GLU A 1 100 ? 24.712 0.306 -25.199 1.00 90.38 100 GLU A CA 1
ATOM 758 C C . GLU A 1 100 ? 24.839 1.051 -26.533 1.00 90.38 100 GLU A C 1
ATOM 760 O O . GLU A 1 100 ? 25.877 0.987 -27.185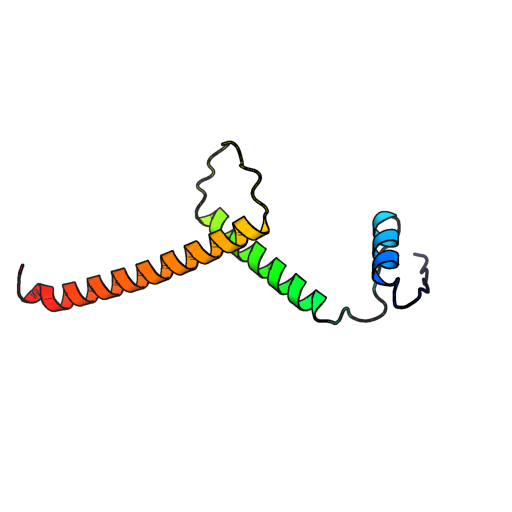 1.00 90.38 100 GLU A O 1
ATOM 765 N N . LEU A 1 101 ? 23.834 1.842 -26.918 1.00 88.31 101 LEU A N 1
ATOM 766 C CA . LEU A 1 101 ? 23.900 2.661 -28.132 1.00 88.31 101 LEU A CA 1
ATOM 767 C C . LEU A 1 101 ? 25.076 3.646 -28.103 1.00 88.31 101 LEU A C 1
ATOM 769 O O . LEU A 1 101 ? 25.746 3.820 -29.118 1.00 88.31 101 LEU A O 1
ATOM 773 N N . SER A 1 102 ? 25.355 4.263 -26.954 1.00 86.12 102 SER A N 1
ATOM 774 C CA . SER A 1 102 ? 26.496 5.170 -26.775 1.00 86.12 102 SER A CA 1
ATOM 775 C C . SER A 1 102 ? 27.846 4.461 -26.939 1.00 86.12 102 SER A C 1
ATOM 777 O O . SER A 1 102 ? 28.772 5.033 -27.512 1.00 86.12 102 SER A O 1
ATOM 779 N N . GLU A 1 103 ? 27.962 3.204 -26.502 1.00 88.00 103 GLU A N 1
ATOM 780 C CA . GLU A 1 103 ? 29.166 2.390 -26.717 1.00 88.00 103 GLU A CA 1
ATOM 781 C C . GLU A 1 103 ? 29.413 2.103 -28.203 1.00 88.00 103 GLU A C 1
ATOM 783 O O . GLU A 1 103 ? 30.565 2.090 -28.645 1.00 88.00 103 GLU A O 1
ATOM 788 N N . TYR A 1 104 ? 28.345 1.915 -28.983 1.00 84.12 104 TYR A N 1
ATOM 789 C CA . TYR A 1 104 ? 28.438 1.655 -30.420 1.00 84.12 104 TYR A CA 1
ATOM 790 C C . TYR A 1 104 ? 28.462 2.925 -31.286 1.00 84.12 104 TYR A C 1
ATOM 792 O O . TYR A 1 104 ? 28.923 2.866 -32.425 1.00 84.12 104 TYR A O 1
ATOM 800 N N . ALA A 1 105 ? 28.056 4.083 -30.754 1.00 81.69 105 ALA A N 1
ATOM 801 C CA . ALA A 1 105 ? 28.034 5.364 -31.466 1.00 81.69 105 ALA A CA 1
ATOM 802 C C . ALA A 1 105 ? 29.361 5.749 -32.171 1.00 81.69 105 ALA A C 1
ATOM 804 O O . ALA A 1 105 ? 29.302 6.301 -33.273 1.00 81.69 105 ALA A O 1
ATOM 805 N N . PRO A 1 106 ? 30.562 5.445 -31.628 1.00 83.62 106 PRO A N 1
ATOM 806 C CA . PRO A 1 106 ? 31.832 5.700 -32.313 1.00 83.62 106 PRO A CA 1
ATOM 807 C C . PRO A 1 106 ? 32.036 4.905 -33.609 1.00 83.62 106 PRO A C 1
ATOM 809 O O . PRO A 1 106 ? 32.877 5.287 -34.422 1.00 83.62 106 PRO A O 1
ATOM 812 N N . PHE A 1 107 ? 31.301 3.808 -33.812 1.00 81.44 107 PHE A N 1
ATOM 813 C CA . PHE A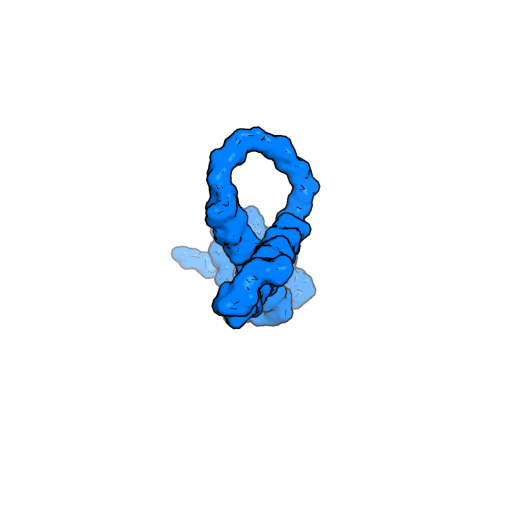 1 107 ? 31.413 2.961 -35.002 1.00 81.44 107 PHE A CA 1
ATOM 814 C C . PHE A 1 107 ? 30.509 3.418 -36.164 1.00 81.44 107 PHE A C 1
ATOM 816 O O . PHE A 1 107 ? 30.556 2.810 -37.232 1.00 81.44 107 PHE A O 1
ATOM 823 N N . GLY A 1 108 ? 29.773 4.527 -35.999 1.00 72.75 108 GLY A N 1
ATOM 824 C CA . GLY A 1 108 ? 28.874 5.097 -37.010 1.00 72.75 108 GLY A CA 1
ATOM 825 C C . GLY A 1 108 ? 27.470 4.482 -36.997 1.00 72.75 108 GLY A C 1
ATOM 826 O O . GLY A 1 108 ? 27.205 3.538 -36.258 1.00 72.75 108 GLY A O 1
ATOM 827 N N . GLU A 1 109 ? 26.552 5.041 -37.796 1.00 66.62 109 GLU A N 1
ATOM 828 C CA . GLU A 1 109 ? 25.226 4.441 -38.014 1.00 66.62 109 GLU A CA 1
ATOM 829 C C . GLU A 1 109 ? 25.399 3.061 -38.672 1.00 66.62 109 GLU A C 1
ATOM 831 O O . GLU A 1 109 ? 26.021 2.962 -39.732 1.00 66.62 109 GLU A O 1
ATOM 836 N N . ILE A 1 110 ? 24.890 2.008 -38.022 1.00 57.69 110 ILE A N 1
ATOM 837 C CA . ILE A 1 110 ? 24.777 0.659 -38.604 1.00 57.69 110 ILE A CA 1
ATOM 838 C C . ILE A 1 110 ? 23.683 0.666 -39.673 1.00 57.69 110 ILE A C 1
ATOM 840 O O . ILE A 1 110 ? 22.595 1.214 -39.378 1.00 57.69 110 ILE A O 1
#

Radius of gyration: 25.1 Å; chains: 1; bounding box: 52×32×74 Å

Foldseek 3Di:
DDDDDDDDDPVCVVVVVVVVVVVVPDDDDDPDPDDDPVVVVVVVVVVLLVVLVVQCVVPDPPDPDDDDDPDDSVVSSVVSVVVVVVVVVVVVVVVVVVVVCVVCVVVPDD

pLDDT: mean 83.64, std 10.56, range [53.97, 96.0]